Protein AF-A0A366VFG5-F1 (afdb_monomer)

Structure (mmCIF, N/CA/C/O backbone):
data_AF-A0A366VFG5-F1
#
_entry.id   AF-A0A366V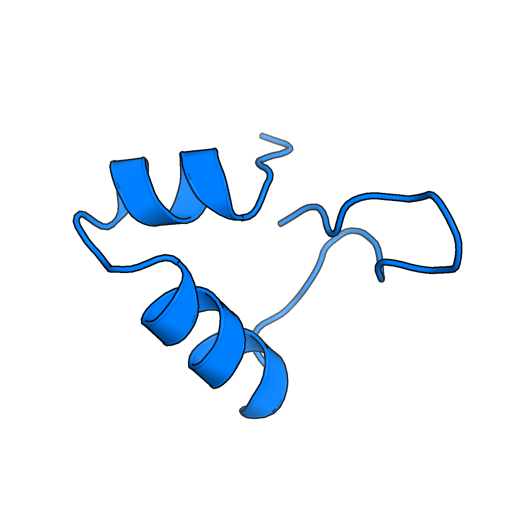FG5-F1
#
loop_
_atom_site.group_PDB
_atom_site.id
_atom_site.type_symbol
_atom_site.label_atom_id
_atom_site.label_alt_id
_atom_site.label_comp_id
_atom_site.label_asym_id
_atom_site.label_entity_id
_atom_site.label_seq_id
_atom_site.pdbx_PDB_ins_code
_atom_site.Cartn_x
_atom_site.Cartn_y
_atom_site.Cartn_z
_atom_site.occupancy
_atom_site.B_iso_or_equiv
_atom_site.auth_seq_id
_atom_site.auth_comp_id
_atom_site.auth_asym_id
_atom_site.auth_atom_id
_atom_site.pdbx_PDB_model_num
ATOM 1 N N . MET A 1 1 ? -9.244 1.755 -11.413 1.00 70.38 1 MET A N 1
ATOM 2 C CA . MET A 1 1 ? -9.200 2.874 -10.454 1.00 70.38 1 MET A CA 1
ATOM 3 C C . MET A 1 1 ? -7.756 2.948 -10.016 1.00 70.38 1 MET A C 1
ATOM 5 O O . MET A 1 1 ? -7.289 1.943 -9.516 1.00 70.38 1 MET A O 1
ATOM 9 N N . GLU A 1 2 ? -7.043 4.031 -10.316 1.00 86.50 2 GLU A N 1
ATOM 10 C CA . GLU A 1 2 ? -5.648 4.173 -9.881 1.00 86.50 2 GLU A CA 1
ATOM 11 C C . GLU A 1 2 ? -5.653 4.665 -8.435 1.00 86.50 2 GLU A C 1
ATOM 13 O O . GLU A 1 2 ? -6.198 5.736 -8.158 1.00 86.50 2 GLU A O 1
ATOM 18 N N . VAL A 1 3 ? -5.103 3.872 -7.516 1.00 91.88 3 VAL A N 1
ATOM 19 C CA . VAL A 1 3 ? -5.016 4.243 -6.098 1.00 91.88 3 VAL A CA 1
ATOM 20 C C . VAL A 1 3 ? -3.570 4.248 -5.634 1.00 91.88 3 VAL A C 1
ATOM 22 O O . VAL A 1 3 ? -2.764 3.409 -6.030 1.00 91.88 3 VAL A O 1
ATOM 25 N N . ASN A 1 4 ? -3.218 5.197 -4.771 1.00 91.94 4 ASN A N 1
ATOM 26 C CA . ASN A 1 4 ? -1.913 5.187 -4.120 1.00 91.94 4 ASN A CA 1
ATOM 27 C C . ASN A 1 4 ? -1.933 4.350 -2.832 1.00 91.94 4 ASN A C 1
ATOM 29 O O . ASN A 1 4 ? -2.974 3.897 -2.354 1.00 91.94 4 ASN A O 1
ATOM 33 N N . LYS A 1 5 ? -0.756 4.162 -2.227 1.00 92.00 5 LYS A N 1
ATOM 34 C CA . LYS A 1 5 ? -0.584 3.313 -1.037 1.00 92.00 5 LYS A CA 1
ATOM 35 C C . LYS A 1 5 ? -1.452 3.746 0.159 1.00 92.00 5 LYS A C 1
ATOM 37 O O . LYS A 1 5 ? -1.864 2.891 0.937 1.00 92.00 5 LYS A O 1
ATOM 42 N N . LYS A 1 6 ? -1.725 5.049 0.314 1.00 93.75 6 LYS A N 1
ATOM 43 C CA . LYS A 1 6 ? -2.579 5.575 1.395 1.00 93.75 6 LYS A CA 1
ATOM 44 C C . LYS A 1 6 ? -4.042 5.226 1.151 1.00 93.75 6 LYS A C 1
ATOM 46 O O . LYS A 1 6 ? -4.669 4.627 2.008 1.00 93.75 6 LYS A O 1
ATOM 51 N N . GLN A 1 7 ? -4.538 5.510 -0.049 1.00 94.62 7 GLN A N 1
ATOM 52 C CA . GLN A 1 7 ? -5.907 5.173 -0.433 1.00 94.62 7 GLN A CA 1
ATOM 53 C C . GLN A 1 7 ? -6.153 3.665 -0.361 1.00 94.62 7 GLN A C 1
ATOM 55 O O . GLN A 1 7 ? -7.194 3.228 0.115 1.00 94.62 7 GLN A O 1
ATOM 60 N N . LEU A 1 8 ? -5.175 2.860 -0.781 1.00 94.06 8 LEU A N 1
ATOM 61 C CA . LEU A 1 8 ? -5.254 1.408 -0.684 1.00 94.06 8 LEU A CA 1
ATOM 62 C C . LEU A 1 8 ? -5.321 0.941 0.780 1.00 94.06 8 LEU A C 1
ATOM 64 O O . LEU A 1 8 ? -6.123 0.075 1.115 1.00 94.06 8 LEU A O 1
ATOM 68 N N . ALA A 1 9 ? -4.522 1.542 1.663 1.00 96.06 9 ALA A N 1
ATOM 69 C CA . ALA A 1 9 ? -4.576 1.277 3.098 1.00 96.06 9 ALA A CA 1
ATOM 70 C C . ALA A 1 9 ? -5.958 1.611 3.690 1.00 96.06 9 ALA A C 1
ATOM 72 O O . ALA A 1 9 ? -6.516 0.789 4.417 1.00 96.06 9 ALA A O 1
ATOM 73 N N . ASP A 1 10 ? -6.543 2.748 3.308 1.00 97.12 10 ASP A N 1
ATOM 74 C CA . ASP A 1 10 ? -7.874 3.167 3.762 1.00 97.12 10 ASP A CA 1
ATOM 75 C C . ASP A 1 10 ? -8.984 2.226 3.258 1.00 97.12 10 ASP A C 1
ATOM 77 O O . ASP A 1 10 ? -9.867 1.847 4.026 1.00 97.12 10 ASP A O 1
ATOM 81 N N . ILE A 1 11 ? -8.918 1.784 1.993 1.00 95.06 11 ILE A N 1
ATOM 82 C CA . ILE A 1 11 ? -9.886 0.845 1.390 1.00 95.06 11 ILE 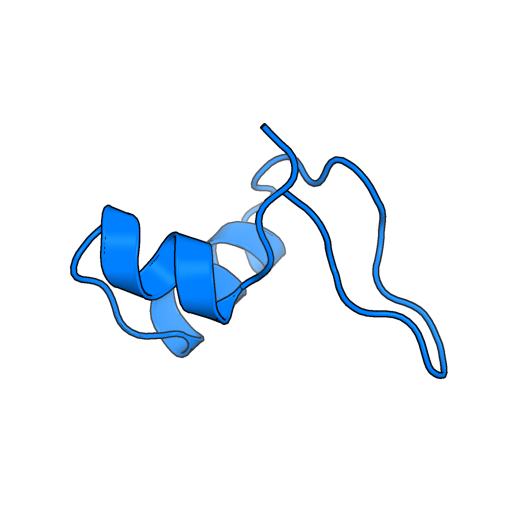A CA 1
ATOM 83 C C . ILE A 1 11 ? -9.880 -0.503 2.114 1.00 95.06 11 ILE A C 1
ATOM 85 O O . ILE A 1 11 ? -10.936 -1.075 2.380 1.00 95.06 11 ILE A O 1
ATOM 89 N N . PHE A 1 12 ? -8.692 -1.022 2.421 1.00 94.31 12 PHE A N 1
ATOM 90 C CA . PHE A 1 12 ? -8.535 -2.333 3.051 1.00 94.31 12 PHE A CA 1
ATOM 91 C C . PHE A 1 12 ? -8.559 -2.278 4.585 1.00 94.31 12 PHE A C 1
ATOM 93 O O . PHE A 1 12 ? -8.431 -3.322 5.225 1.00 94.31 12 PHE A O 1
ATOM 100 N N . GLY A 1 13 ? -8.704 -1.090 5.188 1.00 96.44 13 GLY A N 1
ATOM 101 C CA . GLY A 1 13 ? -8.630 -0.911 6.641 1.00 96.44 13 GLY A CA 1
ATOM 102 C C . GLY A 1 13 ? -7.298 -1.392 7.229 1.00 96.44 13 GLY A C 1
ATOM 103 O O . GLY A 1 13 ? -7.251 -1.894 8.352 1.00 96.44 13 GLY A O 1
ATOM 104 N N . ALA A 1 14 ? -6.220 -1.298 6.451 1.00 96.12 14 ALA A N 1
ATOM 105 C CA . ALA A 1 14 ? -4.904 -1.826 6.781 1.00 96.12 14 ALA A CA 1
ATOM 106 C C . ALA A 1 14 ? -3.901 -0.695 7.022 1.00 96.12 14 ALA A C 1
ATOM 108 O O . ALA A 1 14 ? -4.098 0.447 6.623 1.00 96.12 14 ALA A O 1
ATOM 109 N N . SER A 1 15 ? -2.770 -1.009 7.654 1.00 96.69 15 SER A N 1
ATOM 110 C CA . SER A 1 15 ? -1.686 -0.033 7.764 1.00 96.69 15 SER A CA 1
ATOM 111 C C . SER A 1 15 ? -0.960 0.132 6.422 1.00 96.69 15 SER A C 1
ATOM 113 O O . SER A 1 15 ? -0.797 -0.829 5.669 1.00 96.69 15 SER A O 1
ATOM 115 N N . ILE A 1 16 ? -0.407 1.319 6.158 1.00 94.62 16 ILE A N 1
ATOM 116 C CA . ILE A 1 16 ? 0.473 1.565 4.997 1.00 94.62 16 ILE A CA 1
ATOM 117 C C . ILE A 1 16 ? 1.641 0.558 4.959 1.00 94.62 16 ILE A C 1
ATOM 119 O O . ILE A 1 16 ? 2.057 0.126 3.883 1.00 94.62 16 ILE A O 1
ATOM 123 N N . ARG A 1 17 ? 2.150 0.139 6.129 1.00 96.00 17 ARG A N 1
ATOM 124 C CA . ARG A 1 17 ? 3.211 -0.873 6.241 1.00 96.00 17 ARG A CA 1
ATOM 125 C C . ARG A 1 17 ? 2.746 -2.254 5.787 1.00 96.00 17 ARG A C 1
ATOM 127 O O . ARG A 1 17 ? 3.509 -2.962 5.145 1.00 96.00 17 ARG A O 1
ATOM 134 N N . THR A 1 18 ? 1.497 -2.6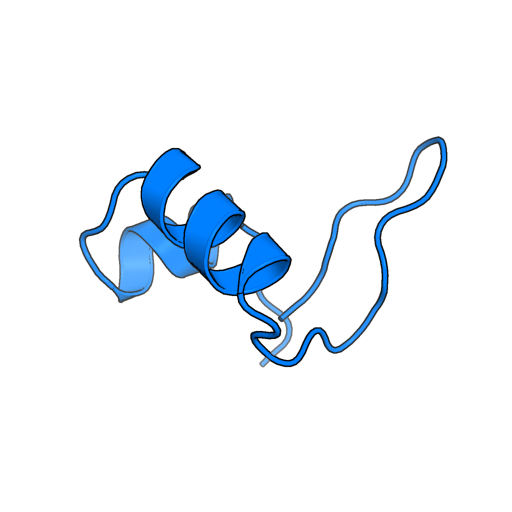14 6.065 1.00 96.00 18 THR A N 1
ATOM 135 C CA . THR A 1 18 ? 0.889 -3.850 5.557 1.00 96.00 18 THR A CA 1
ATOM 136 C C . THR A 1 18 ? 0.871 -3.849 4.031 1.00 96.00 18 THR A C 1
ATOM 138 O O . THR A 1 18 ? 1.316 -4.816 3.422 1.00 96.00 18 THR A O 1
ATOM 141 N N . ILE A 1 19 ? 0.460 -2.737 3.414 1.00 95.44 19 ILE A N 1
ATOM 142 C CA . ILE A 1 19 ? 0.465 -2.596 1.951 1.00 95.44 19 ILE A CA 1
ATOM 143 C C . ILE A 1 19 ? 1.889 -2.684 1.385 1.00 95.44 19 ILE A C 1
ATOM 145 O O . ILE A 1 19 ? 2.119 -3.299 0.348 1.00 95.44 19 ILE A O 1
ATOM 149 N N . GLN A 1 20 ? 2.876 -2.102 2.072 1.00 93.06 20 GLN A N 1
ATOM 150 C CA . GLN A 1 20 ? 4.277 -2.239 1.680 1.00 93.06 20 GLN A CA 1
ATOM 151 C C . GLN A 1 20 ? 4.770 -3.690 1.748 1.00 93.06 20 GLN A C 1
ATOM 153 O O . GLN A 1 20 ? 5.411 -4.141 0.805 1.00 93.06 20 GLN A O 1
ATOM 158 N N . ASN A 1 21 ? 4.430 -4.428 2.804 1.00 96.00 21 ASN A N 1
ATOM 159 C CA . ASN A 1 21 ? 4.779 -5.844 2.910 1.00 96.00 2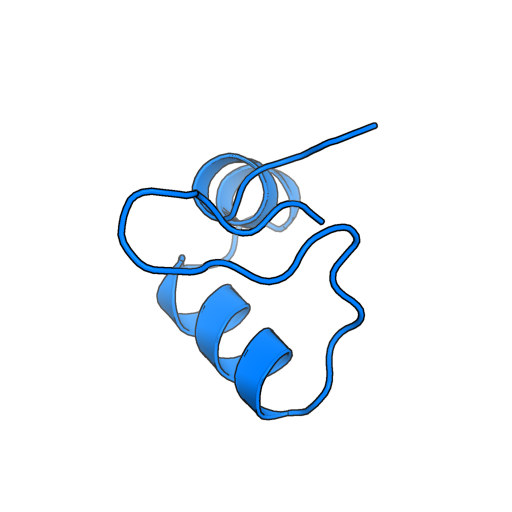1 ASN A CA 1
ATOM 160 C C . ASN A 1 21 ? 4.146 -6.660 1.771 1.00 96.00 21 ASN A C 1
ATOM 162 O O . ASN A 1 21 ? 4.802 -7.531 1.215 1.00 96.00 21 ASN A O 1
ATOM 166 N N . TRP A 1 22 ? 2.896 -6.373 1.392 1.00 94.44 22 TRP A N 1
ATOM 167 C CA . TRP A 1 22 ? 2.256 -7.023 0.242 1.00 94.44 22 TRP A CA 1
ATOM 168 C C . TRP A 1 22 ? 3.003 -6.734 -1.058 1.00 94.44 22 TRP A C 1
ATOM 170 O O . TRP A 1 22 ? 3.260 -7.650 -1.834 1.00 94.44 22 TRP A O 1
ATOM 180 N N . GLN A 1 23 ? 3.408 -5.481 -1.271 1.00 91.75 23 GLN A N 1
ATOM 181 C CA . GLN A 1 23 ? 4.236 -5.099 -2.413 1.00 91.75 23 GLN A CA 1
ATOM 182 C C . GLN A 1 23 ? 5.556 -5.892 -2.444 1.00 91.75 23 GLN A C 1
ATOM 184 O O . GLN A 1 23 ? 5.914 -6.436 -3.484 1.00 91.75 23 GLN A O 1
ATOM 189 N N . GLU A 1 24 ? 6.251 -6.011 -1.309 1.00 92.81 24 GLU A N 1
ATOM 190 C CA . GLU A 1 24 ? 7.493 -6.794 -1.177 1.00 92.81 24 GLU A CA 1
ATOM 191 C C . GLU A 1 24 ? 7.272 -8.307 -1.372 1.00 92.81 24 GLU A C 1
ATOM 1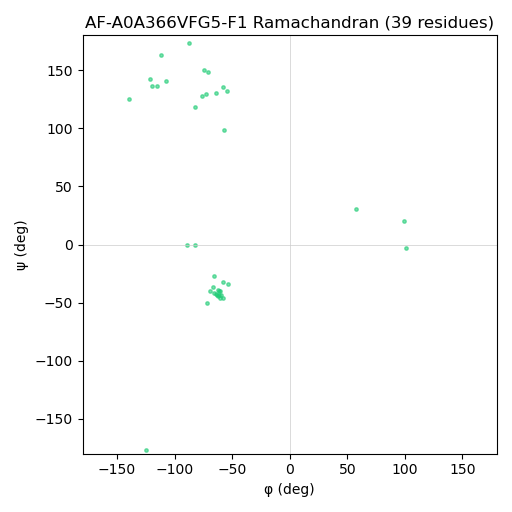93 O O . GLU A 1 24 ? 8.170 -9.005 -1.835 1.00 92.81 24 GLU A O 1
ATOM 198 N N . GLN A 1 25 ? 6.067 -8.808 -1.082 1.00 95.12 25 GLN A N 1
ATOM 199 C CA . GLN A 1 25 ? 5.647 -10.194 -1.325 1.00 95.12 25 GLN A CA 1
ATOM 200 C C . GLN A 1 25 ? 5.180 -10.458 -2.768 1.00 95.12 25 GLN A C 1
ATOM 202 O O . GLN A 1 25 ? 4.823 -11.5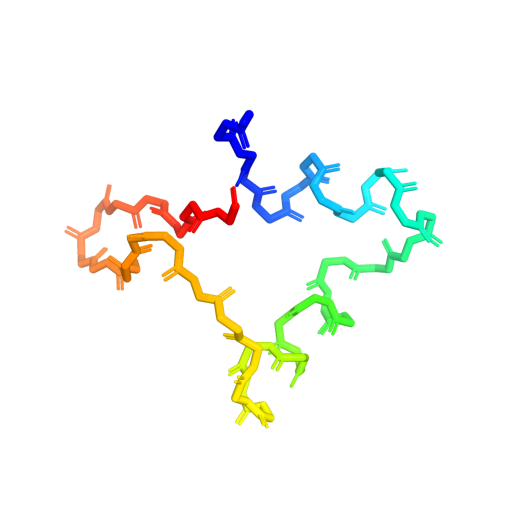89 -3.092 1.00 95.12 25 GLN A O 1
ATOM 207 N N . GLY A 1 26 ? 5.193 -9.447 -3.645 1.00 92.00 26 GLY A N 1
ATOM 208 C CA . GLY A 1 26 ? 4.850 -9.595 -5.062 1.00 92.00 26 GLY A CA 1
ATOM 209 C C . GLY A 1 26 ? 3.427 -9.179 -5.432 1.00 92.00 26 GLY A C 1
ATOM 210 O O . GLY A 1 26 ? 2.926 -9.590 -6.478 1.00 92.00 26 GLY A O 1
ATOM 211 N N . MET A 1 27 ? 2.765 -8.361 -4.608 1.00 92.19 27 MET A N 1
ATOM 212 C CA . MET A 1 27 ? 1.495 -7.735 -4.982 1.00 92.19 27 MET A CA 1
ATOM 213 C C . MET A 1 27 ? 1.647 -6.964 -6.306 1.00 92.19 27 MET A C 1
ATOM 215 O O . MET A 1 27 ? 2.587 -6.173 -6.442 1.00 92.19 27 MET A O 1
ATOM 219 N N . PRO A 1 28 ? 0.725 -7.149 -7.269 1.00 89.25 28 PRO A N 1
ATOM 220 C CA . PRO A 1 28 ? 0.739 -6.396 -8.514 1.00 89.25 28 PRO A CA 1
ATOM 221 C C . PRO A 1 28 ? 0.655 -4.891 -8.258 1.00 89.25 28 PRO A C 1
ATOM 223 O O . PRO A 1 28 ? -0.165 -4.426 -7.468 1.00 89.25 28 PRO A O 1
ATOM 226 N N . VAL A 1 29 ? 1.490 -4.136 -8.965 1.00 90.25 29 VAL A N 1
ATOM 227 C CA . VAL A 1 29 ? 1.461 -2.672 -8.991 1.00 90.25 29 VAL A CA 1
ATOM 228 C C . VAL A 1 29 ? 1.213 -2.224 -10.424 1.00 90.25 29 VAL A C 1
ATOM 230 O O . VAL A 1 29 ? 1.811 -2.760 -11.357 1.00 90.25 29 VAL A O 1
ATOM 233 N N . LEU A 1 30 ? 0.337 -1.241 -10.611 1.00 86.44 30 LEU A N 1
ATOM 234 C CA . LEU A 1 30 ? 0.049 -0.655 -11.921 1.00 86.44 30 LEU A CA 1
ATOM 235 C C . LEU A 1 30 ? 1.243 0.148 -12.440 1.00 86.44 30 LEU A C 1
ATOM 237 O O . LEU A 1 30 ? 1.584 0.079 -13.621 1.00 86.44 30 LEU A O 1
ATOM 241 N N . ARG A 1 31 ? 1.907 0.896 -11.550 1.00 82.19 31 ARG A N 1
ATOM 242 C CA . ARG A 1 31 ? 3.147 1.620 -11.851 1.00 82.19 31 ARG A CA 1
ATOM 243 C C . ARG A 1 31 ? 4.122 1.527 -10.687 1.00 82.19 31 ARG A C 1
ATOM 245 O O . ARG A 1 31 ? 3.800 1.898 -9.559 1.00 82.19 31 ARG A O 1
ATOM 252 N N . GLY A 1 32 ? 5.333 1.058 -10.986 1.00 77.06 32 GLY A N 1
ATOM 253 C CA . GLY A 1 32 ? 6.436 1.025 -10.032 1.00 77.06 32 GLY A CA 1
ATOM 254 C C . GLY A 1 32 ? 6.848 2.436 -9.610 1.00 77.06 32 GLY A C 1
ATOM 255 O O . GLY A 1 32 ? 7.059 3.310 -10.450 1.00 77.06 32 GLY A O 1
ATOM 256 N N . GLY A 1 33 ? 6.962 2.649 -8.301 1.00 78.06 33 GLY A N 1
ATOM 257 C CA . GLY A 1 33 ? 7.462 3.898 -7.731 1.00 78.06 33 GLY A CA 1
ATOM 258 C C . GLY A 1 33 ? 8.969 4.022 -7.951 1.00 78.06 33 GLY A C 1
ATOM 259 O O . GLY A 1 33 ? 9.726 3.100 -7.652 1.00 78.06 33 GLY A O 1
ATOM 260 N N . GLY A 1 34 ? 9.396 5.162 -8.485 1.00 75.25 34 GLY A N 1
ATOM 261 C CA . GLY A 1 34 ? 10.796 5.529 -8.705 1.00 75.25 34 GLY A CA 1
ATOM 262 C C . GLY A 1 34 ? 11.114 6.861 -8.030 1.00 75.25 34 GLY A C 1
ATOM 263 O O . GLY A 1 34 ? 10.260 7.437 -7.361 1.00 75.25 34 GLY A O 1
ATOM 264 N N . LYS A 1 35 ? 12.337 7.374 -8.194 1.00 71.69 35 LYS A N 1
ATOM 265 C CA . LYS A 1 35 ? 12.805 8.610 -7.541 1.00 71.69 35 LYS A CA 1
ATOM 266 C C . LYS A 1 35 ? 11.881 9.802 -7.879 1.00 71.69 35 LYS A C 1
ATOM 268 O O . LYS A 1 35 ? 12.012 10.396 -8.942 1.00 71.69 35 LYS A O 1
ATOM 273 N N . GLY A 1 36 ? 10.954 10.122 -6.970 1.00 73.69 36 GLY A N 1
ATOM 274 C CA . GLY A 1 36 ? 9.966 11.202 -7.103 1.00 73.69 36 GLY A CA 1
ATOM 275 C C . GLY A 1 36 ? 8.539 10.790 -7.505 1.00 73.69 36 GLY A C 1
ATOM 276 O O . GLY A 1 36 ? 7.679 11.660 -7.530 1.00 73.69 36 GLY A O 1
ATOM 277 N N . ASN A 1 37 ? 8.263 9.505 -7.771 1.00 81.06 37 ASN A N 1
ATOM 278 C CA . ASN A 1 37 ? 6.941 9.028 -8.202 1.00 81.06 37 ASN A CA 1
ATOM 279 C C . ASN A 1 37 ? 6.299 8.081 -7.179 1.00 81.06 37 ASN A C 1
ATOM 281 O O . ASN A 1 37 ? 6.953 7.168 -6.670 1.00 81.06 37 ASN A O 1
ATOM 285 N N . GLU A 1 38 ? 5.001 8.268 -6.926 1.00 82.25 38 GLU A N 1
ATOM 286 C CA . GLU A 1 38 ? 4.212 7.357 -6.092 1.00 82.25 38 GLU A CA 1
ATOM 287 C C . GLU A 1 38 ? 3.970 6.014 -6.796 1.00 82.25 38 GLU A C 1
ATOM 289 O O . GLU A 1 38 ? 3.861 5.936 -8.020 1.00 82.25 38 GLU A O 1
ATOM 294 N N . VAL A 1 39 ? 3.876 4.946 -5.998 1.00 84.06 39 VAL A N 1
ATOM 295 C CA . VAL A 1 39 ? 3.416 3.637 -6.476 1.00 84.06 39 VAL A CA 1
ATOM 296 C C . VAL A 1 39 ? 1.902 3.699 -6.639 1.00 84.06 39 VAL A C 1
ATOM 298 O O . VAL A 1 39 ? 1.204 4.054 -5.683 1.00 84.06 39 VAL A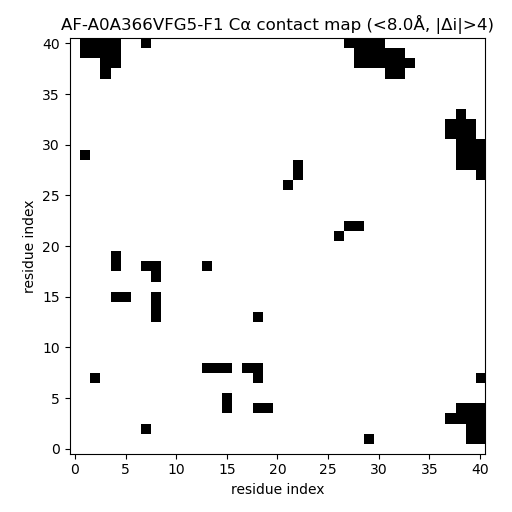 O 1
ATOM 301 N N . LEU A 1 40 ? 1.419 3.315 -7.818 1.00 88.12 40 LEU A N 1
ATOM 302 C CA . LEU A 1 40 ? -0.008 3.183 -8.103 1.00 88.12 40 LEU A CA 1
ATOM 303 C C . LEU A 1 40 ? -0.388 1.706 -8.190 1.00 88.12 40 LEU A C 1
ATOM 305 O O . LEU A 1 40 ? 0.367 0.898 -8.744 1.00 88.12 40 LEU A O 1
ATOM 309 N N . TYR A 1 41 ? -1.556 1.392 -7.643 1.00 88.88 41 TYR A N 1
ATOM 310 C CA . TYR A 1 41 ? -2.177 0.072 -7.556 1.00 88.88 41 TYR A CA 1
ATOM 311 C C . TYR A 1 41 ? -3.568 0.087 -8.184 1.00 88.88 41 TYR A C 1
ATOM 313 O O . TYR A 1 41 ? -4.117 1.197 -8.404 1.00 88.88 41 TYR A O 1
#

Secondary structure (DSSP, 8-state):
---BHHHHHHHHT--HHHHHHHHHTT---SB---TT---B-

Radius of gyration: 9.56 Å; Cα contacts (8 Å, |Δi|>4): 45; chains: 1; bounding box: 23×21×20 Å

Mean predicted aligned error: 3.76 Å

Organism: Escherichia coli (NCBI:txid562)

Solvent-accessible surface area (backbone atoms only — not comparable to full-atom values): 2489 Å² total; per-residue (Å²): 125,87,34,41,59,64,57,50,14,62,75,69,76,46,52,58,65,55,54,50,51,41,47,76,74,65,49,84,58,78,38,83,53,51,100,91,46,77,44,28,64

Sequence (41 aa):
MEVNKKQLADIFGASIRTIQNWQEQGMPVLRGGGKGNEVLY

pLDDT: mean 89.38,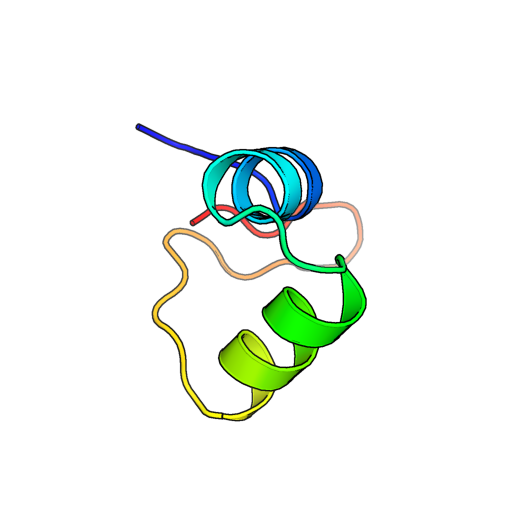 std 7.52, range [70.38, 97.12]

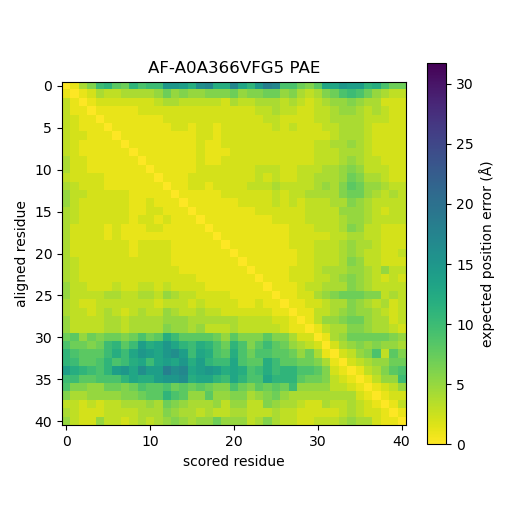InterPro domains:
  IPR009061 Putative DNA-binding domain superfamily [SSF46955] (2-41)
  IPR010906 Bacteriophage lambda, Nu1, terminase small subunit [PF07471] (1-41)
  IPR036388 Winged helix-like DNA-binding domain superfamily [G3DSA:1.10.10.10] (1-41)

Nearest PDB structures (foldseek):
  6hn7-assembly1_B-2  TM=8.992E-01  e=1.497E-05  Lambdavirus lambda
  7lwr-assembly1_A  TM=9.328E-01  e=5.656E-04  Enterobacteria phage P21
  6ama-assembly1_B  TM=7.728E-01  e=1.142E-01  Streptomyces venezuelae
  5d90-assembly2_C  TM=7.244E-01  e=1.313E-01  Haemophilus influenzae Rd KW20
  3hh0-assembly1_A  TM=7.442E-01  e=4.618E-01  Bacillus cereus ATCC 14579

Foldseek 3Di:
DKDFLVRVCVVVVHDSVVSVVCVVVPPDWPDDDDDPGTTID